Protein AF-A0A947C015-F1 (afdb_monomer)

pLDDT: mean 86.93, std 8.9, range [48.03, 94.0]

Solvent-accessible surface area (backbone atoms only — not comparable to full-atom values): 8526 Å² total; per-residue (Å²): 134,60,60,70,59,47,41,48,51,26,56,71,27,57,88,41,31,33,60,29,29,43,41,49,50,56,40,50,53,47,24,72,77,68,68,53,40,63,51,56,20,49,39,34,46,42,26,45,74,69,72,32,62,62,56,22,50,38,54,56,49,52,49,38,54,28,26,38,77,38,45,77,50,74,50,94,97,48,80,42,42,53,46,55,90,84,32,48,78,35,66,68,48,47,51,53,50,52,52,41,44,75,70,55,42,34,48,76,39,69,65,58,58,57,74,70,48,70,83,68,72,81,70,72,84,55,62,64,69,48,50,54,48,44,47,70,78,38,58,90,48,44,67,60,51,53,52,51,56,60,74,78,106

Sequence (153 aa):
MNINGSVNRFANNLGNGVIALEETVNAIDHVRTHRDTTIIARMIDRATARKDPQAARAVAFLARKVFEGAKVVSKKDKPTSVQIKDATVSNSAVEILHTLKDEGVSLRGPKVRSAFAVEKEDKAFDVKAWAERMKKSHADDLDAMIAALQAVR

Secondary structure (DSSP, 8-state):
--HHHHHHHHHHTTTSHHHHHHHHHHHHHHHHHH--THHHHHHHHHHHHTT-HHHHHHHHHHHHHHEET-EEEEETTEEEEEE-TTPEE-HHHHHHHHHHHHTT--TTSHHHHHHT----------HHHHHHHHHHHSSTTHHHHHHHHHHT-

Radius of gyration: 20.68 Å; Cα contacts (8 Å, |Δi|>4): 163; chains: 1; bounding box: 52×32×53 Å

Mean predicted aligned error: 10.39 Å

Foldseek 3Di:
DDLVVLLVQLLVCLVQLLSVLVSLLVLLVVCVVPVDCVSLLSNLVSCVVVVNNLSSVLSVVLNCLQFPPWDWDDDVPDGIDIDRPVTDGDVQSSVLSVVCSVVSHGSNDPSSVVSSDDPPPPPPPPPPVVLVVCCVVPVPCNVVVVVVVVVVD

Structure (mmCIF, N/CA/C/O backbone):
data_AF-A0A947C015-F1
#
_entry.id   AF-A0A947C015-F1
#
loop_
_atom_site.group_PDB
_atom_site.id
_atom_site.type_symbol
_atom_site.label_atom_id
_atom_site.label_alt_id
_atom_site.label_comp_id
_atom_site.label_asym_id
_atom_site.label_entity_id
_atom_site.label_seq_id
_atom_site.pdbx_PDB_ins_code
_atom_site.Cartn_x
_atom_site.Cartn_y
_atom_site.Cartn_z
_atom_site.occupancy
_atom_site.B_iso_or_equiv
_atom_site.auth_seq_id
_atom_site.auth_comp_id
_atom_site.auth_asym_id
_atom_site.auth_atom_id
_atom_site.pdbx_PDB_model_num
ATOM 1 N N . MET A 1 1 ? 12.842 0.976 -17.279 1.00 59.94 1 MET A N 1
ATOM 2 C CA . MET A 1 1 ? 13.017 1.276 -15.837 1.00 59.94 1 MET A CA 1
ATOM 3 C C . MET A 1 1 ? 13.954 0.243 -15.230 1.00 59.94 1 MET A C 1
ATOM 5 O O . MET A 1 1 ? 13.766 -0.936 -15.489 1.00 59.94 1 MET A O 1
ATOM 9 N N . ASN A 1 2 ? 14.970 0.651 -14.465 1.00 76.88 2 ASN A N 1
ATOM 10 C CA . ASN A 1 2 ? 15.827 -0.297 -13.746 1.00 76.88 2 ASN A CA 1
ATOM 11 C C . ASN A 1 2 ? 15.175 -0.649 -12.397 1.00 76.88 2 ASN A C 1
ATOM 13 O O . ASN A 1 2 ? 15.096 0.209 -11.515 1.00 76.88 2 ASN A O 1
ATOM 17 N N . ILE A 1 3 ? 14.728 -1.901 -12.245 1.00 75.50 3 ILE A N 1
ATOM 18 C CA . ILE A 1 3 ? 14.034 -2.406 -11.047 1.00 75.50 3 ILE A CA 1
ATOM 19 C C . ILE A 1 3 ? 14.869 -2.165 -9.780 1.00 75.50 3 ILE A C 1
ATOM 21 O O . ILE A 1 3 ? 14.357 -1.655 -8.788 1.00 75.50 3 ILE A O 1
ATOM 25 N N . ASN A 1 4 ? 16.173 -2.467 -9.815 1.00 80.81 4 ASN A N 1
ATOM 26 C CA . ASN A 1 4 ? 17.065 -2.265 -8.668 1.00 80.81 4 ASN A CA 1
ATOM 27 C C . ASN A 1 4 ? 17.185 -0.783 -8.294 1.00 80.81 4 ASN A C 1
ATOM 29 O O . ASN A 1 4 ? 17.181 -0.441 -7.113 1.00 80.81 4 ASN A O 1
ATOM 33 N N . GLY A 1 5 ? 17.277 0.090 -9.300 1.00 83.88 5 GLY A N 1
ATOM 34 C CA . GLY A 1 5 ? 17.380 1.535 -9.103 1.00 83.88 5 GLY A CA 1
ATOM 35 C C . GLY A 1 5 ? 16.146 2.116 -8.415 1.00 83.88 5 GLY A C 1
ATOM 36 O O . GLY A 1 5 ? 16.284 2.834 -7.429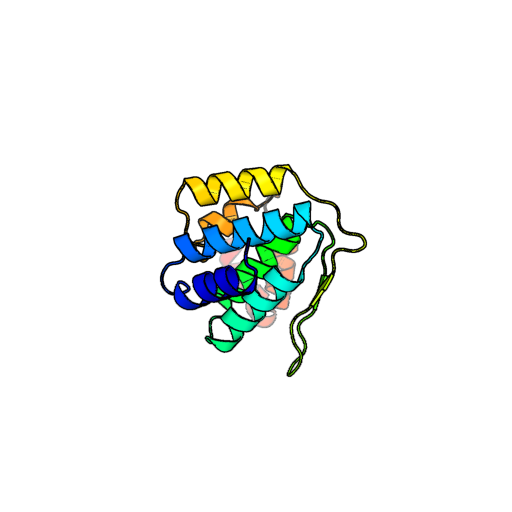 1.00 83.88 5 GLY A O 1
ATOM 37 N N . SER A 1 6 ? 14.949 1.752 -8.879 1.00 83.69 6 SER A N 1
ATOM 38 C CA . SER A 1 6 ? 13.687 2.219 -8.289 1.00 83.69 6 SER A CA 1
ATOM 39 C C . SER A 1 6 ? 13.451 1.668 -6.883 1.00 83.69 6 SER A C 1
ATOM 41 O O . SER A 1 6 ? 13.164 2.429 -5.965 1.00 83.69 6 SER A O 1
ATOM 43 N N . VAL A 1 7 ? 13.678 0.367 -6.663 1.00 88.06 7 VAL A N 1
ATOM 44 C CA . VAL A 1 7 ? 13.554 -0.244 -5.327 1.00 88.06 7 VAL A CA 1
ATOM 45 C C . VAL A 1 7 ? 14.508 0.418 -4.325 1.00 88.06 7 VAL A C 1
ATOM 47 O O . VAL A 1 7 ? 14.146 0.642 -3.169 1.00 88.06 7 VAL A O 1
ATOM 50 N N . ASN A 1 8 ? 15.728 0.758 -4.751 1.00 89.81 8 ASN A N 1
ATOM 51 C CA . ASN A 1 8 ? 16.684 1.464 -3.901 1.00 89.81 8 ASN A CA 1
ATOM 52 C C . ASN A 1 8 ? 16.287 2.921 -3.659 1.00 89.81 8 ASN A C 1
ATOM 54 O O . ASN A 1 8 ? 16.384 3.374 -2.520 1.00 89.81 8 ASN A O 1
ATOM 58 N N . ARG A 1 9 ? 15.802 3.640 -4.680 1.00 89.44 9 ARG A N 1
ATOM 59 C CA . ARG A 1 9 ? 15.273 5.000 -4.512 1.00 89.44 9 ARG A CA 1
ATOM 60 C C . ARG A 1 9 ? 14.092 5.026 -3.554 1.00 89.44 9 ARG A C 1
ATOM 62 O O . ARG A 1 9 ? 14.117 5.821 -2.622 1.00 89.44 9 ARG A O 1
ATOM 69 N N . PHE A 1 10 ? 13.144 4.109 -3.698 1.00 92.00 10 PHE A N 1
ATOM 70 C CA . PHE A 1 10 ? 12.051 3.922 -2.750 1.00 92.00 10 PHE A CA 1
ATOM 71 C C . PHE A 1 10 ? 12.570 3.700 -1.324 1.00 92.00 10 PHE A C 1
ATOM 73 O O . PHE A 1 10 ? 12.208 4.431 -0.407 1.00 92.00 10 PHE A O 1
ATOM 80 N N . ALA A 1 11 ? 13.478 2.735 -1.133 1.00 89.31 11 ALA A N 1
ATOM 81 C CA . ALA A 1 11 ? 13.991 2.382 0.191 1.00 89.31 11 ALA A CA 1
ATOM 82 C C . ALA A 1 11 ? 14.796 3.512 0.859 1.00 89.31 11 ALA A C 1
ATOM 84 O O . ALA A 1 11 ? 14.774 3.637 2.083 1.00 89.31 11 ALA A O 1
ATOM 85 N N . ASN A 1 12 ? 15.519 4.313 0.073 1.00 91.56 12 ASN A N 1
ATOM 86 C CA . ASN A 1 12 ? 16.295 5.451 0.569 1.00 91.56 12 ASN A CA 1
ATOM 87 C C . ASN A 1 12 ? 15.411 6.667 0.864 1.00 91.56 12 ASN A C 1
ATOM 89 O O . ASN A 1 12 ? 15.737 7.456 1.743 1.00 91.56 12 ASN A O 1
ATOM 93 N N . ASN A 1 13 ? 14.272 6.780 0.181 1.00 90.50 13 ASN A N 1
ATOM 94 C CA . ASN A 1 13 ? 13.321 7.870 0.352 1.00 90.50 13 ASN A CA 1
ATOM 95 C C . ASN A 1 13 ? 12.113 7.482 1.205 1.00 90.50 13 ASN A C 1
ATOM 97 O O . ASN A 1 13 ? 11.117 8.190 1.192 1.00 90.50 13 ASN A O 1
ATOM 101 N N . LEU A 1 14 ? 12.181 6.420 2.015 1.00 87.75 14 LEU A N 1
ATOM 102 C CA . LEU A 1 14 ? 11.104 6.135 2.967 1.00 87.75 14 LEU A CA 1
ATOM 103 C C . LEU A 1 14 ? 10.861 7.335 3.903 1.00 87.75 14 LEU A C 1
ATOM 105 O O . LEU A 1 14 ? 9.713 7.619 4.222 1.00 87.75 14 LEU A O 1
ATOM 109 N N . GLY A 1 15 ? 11.883 8.110 4.275 1.00 85.81 15 GLY A N 1
ATOM 110 C CA . GLY A 1 15 ? 11.685 9.359 5.028 1.00 85.81 15 GLY A CA 1
ATOM 111 C C . GLY A 1 15 ? 10.821 10.401 4.296 1.00 85.81 15 GLY A C 1
ATOM 112 O O . GLY A 1 15 ? 10.099 11.155 4.940 1.00 85.81 15 GLY A O 1
ATOM 113 N N . ASN A 1 16 ? 10.820 10.389 2.960 1.00 90.94 16 ASN A N 1
ATOM 114 C CA . ASN A 1 16 ? 10.005 11.252 2.113 1.00 90.94 16 ASN A CA 1
ATOM 115 C C . ASN A 1 16 ? 8.846 10.456 1.490 1.00 90.94 16 ASN A C 1
ATOM 117 O O . ASN A 1 16 ? 8.963 9.845 0.426 1.00 90.94 16 ASN A O 1
ATOM 121 N N . GLY 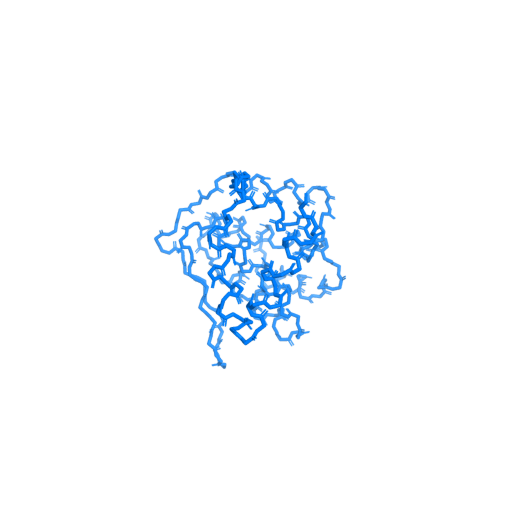A 1 17 ? 7.691 10.484 2.157 1.00 87.62 17 GLY A N 1
ATOM 122 C CA . GLY A 1 17 ? 6.519 9.720 1.731 1.00 87.62 17 GLY A CA 1
ATOM 123 C C . GLY A 1 17 ? 6.001 10.057 0.328 1.00 87.62 17 GLY A C 1
ATOM 124 O O . GLY A 1 17 ? 5.324 9.216 -0.255 1.00 87.62 17 GLY A O 1
ATOM 125 N N . VAL A 1 18 ? 6.320 11.234 -0.219 1.00 92.75 18 VAL A N 1
ATOM 126 C CA . VAL A 1 18 ? 5.910 11.648 -1.572 1.00 92.75 18 VAL A CA 1
ATOM 127 C C . VAL A 1 18 ? 6.706 10.889 -2.629 1.00 92.75 18 VAL A C 1
ATOM 129 O O . VAL A 1 18 ? 6.128 10.201 -3.464 1.00 92.75 18 VAL A O 1
ATOM 132 N N . ILE A 1 19 ? 8.038 10.901 -2.517 1.00 92.81 19 ILE A N 1
ATOM 133 C CA . ILE A 1 19 ? 8.922 10.140 -3.417 1.00 92.81 19 ILE A CA 1
ATOM 134 C C . ILE A 1 19 ? 8.653 8.634 -3.283 1.00 92.81 19 ILE A C 1
ATOM 136 O O . ILE A 1 19 ? 8.681 7.890 -4.262 1.00 92.81 19 ILE A O 1
ATOM 140 N N . ALA A 1 20 ? 8.350 8.162 -2.068 1.00 92.50 20 ALA A N 1
ATOM 141 C CA . ALA A 1 20 ? 7.964 6.771 -1.858 1.00 92.50 20 ALA A CA 1
ATOM 142 C C . ALA A 1 20 ? 6.662 6.402 -2.597 1.00 92.50 20 ALA A C 1
ATOM 144 O O . ALA A 1 20 ? 6.567 5.293 -3.130 1.00 92.50 20 ALA A O 1
ATOM 145 N N . LEU A 1 21 ? 5.670 7.303 -2.651 1.00 93.12 21 LEU A N 1
ATOM 146 C CA . LEU A 1 21 ? 4.449 7.090 -3.434 1.00 93.12 21 LEU A CA 1
ATOM 147 C C . LEU A 1 21 ? 4.758 7.085 -4.931 1.00 93.12 21 LEU A C 1
ATOM 149 O O . LEU A 1 21 ? 4.339 6.161 -5.619 1.00 93.12 21 LEU A O 1
ATOM 153 N N . GLU A 1 22 ? 5.534 8.053 -5.413 1.00 93.62 22 GLU A N 1
ATOM 154 C CA . GLU A 1 22 ? 5.930 8.148 -6.819 1.00 93.62 22 GLU A CA 1
ATOM 155 C C . GLU A 1 22 ? 6.598 6.859 -7.315 1.00 93.62 22 GLU A C 1
ATOM 157 O O . GLU A 1 22 ? 6.178 6.277 -8.316 1.00 93.62 22 GLU A O 1
ATOM 162 N N . GLU A 1 23 ? 7.597 6.357 -6.585 1.00 93.56 23 GLU A N 1
ATOM 163 C CA . GLU A 1 23 ? 8.270 5.107 -6.944 1.00 93.56 23 GLU A CA 1
ATOM 164 C C . GLU A 1 23 ? 7.311 3.904 -6.863 1.00 93.56 23 GLU A C 1
ATOM 166 O O . GLU A 1 23 ? 7.420 2.978 -7.666 1.00 93.56 23 GLU A O 1
ATOM 171 N N . THR A 1 24 ? 6.325 3.929 -5.957 1.00 93.56 24 THR A N 1
ATOM 172 C CA . THR A 1 24 ? 5.280 2.892 -5.883 1.00 93.56 24 THR A CA 1
ATOM 173 C C . THR A 1 24 ? 4.363 2.919 -7.110 1.00 93.56 24 THR A C 1
ATOM 175 O O . THR A 1 24 ? 4.056 1.860 -7.657 1.00 93.56 24 THR A O 1
ATOM 178 N N . VAL A 1 25 ? 3.951 4.102 -7.576 1.00 94.00 25 VAL A N 1
ATOM 179 C CA . VAL A 1 25 ? 3.148 4.259 -8.802 1.00 94.00 25 VAL A CA 1
ATOM 180 C C . VAL A 1 25 ? 3.938 3.778 -10.017 1.00 94.00 25 VAL A C 1
ATOM 182 O O . VAL A 1 25 ? 3.445 2.949 -10.778 1.00 94.00 25 VAL A O 1
ATOM 185 N N . ASN A 1 26 ? 5.207 4.179 -10.132 1.00 92.88 26 ASN A N 1
ATOM 186 C CA . ASN A 1 26 ? 6.088 3.723 -11.209 1.00 92.88 26 ASN A CA 1
ATOM 187 C C . ASN A 1 26 ? 6.255 2.190 -11.204 1.00 92.88 26 ASN A C 1
ATOM 189 O O . ASN A 1 26 ? 6.282 1.556 -12.260 1.00 92.88 26 ASN A O 1
ATOM 193 N N . ALA A 1 27 ? 6.345 1.574 -10.020 1.00 93.38 27 ALA A N 1
ATOM 194 C CA . ALA A 1 27 ? 6.391 0.122 -9.888 1.00 93.38 27 ALA A CA 1
ATOM 195 C C . ALA A 1 27 ? 5.088 -0.542 -10.347 1.00 93.38 27 ALA A C 1
ATOM 197 O O . ALA A 1 27 ? 5.137 -1.550 -11.049 1.00 93.38 27 ALA A O 1
ATOM 198 N N . ILE A 1 28 ? 3.933 0.025 -9.996 1.00 92.81 28 ILE A N 1
ATOM 199 C CA . ILE A 1 28 ? 2.624 -0.467 -10.438 1.00 92.81 28 ILE A CA 1
ATOM 200 C C . ILE A 1 28 ? 2.494 -0.391 -11.962 1.00 92.81 28 ILE A C 1
ATOM 202 O O . ILE A 1 28 ? 2.102 -1.382 -12.579 1.00 92.81 28 ILE A O 1
ATOM 206 N N . ASP A 1 29 ? 2.884 0.720 -12.586 1.00 92.75 29 ASP A N 1
ATOM 207 C CA . ASP A 1 29 ? 2.873 0.847 -14.047 1.00 92.75 29 ASP A CA 1
ATOM 208 C C . ASP A 1 29 ? 3.834 -0.138 -14.717 1.00 92.75 29 ASP A C 1
ATOM 210 O O . ASP A 1 29 ? 3.497 -0.750 -15.732 1.00 92.75 29 ASP A O 1
ATOM 214 N N . HIS A 1 30 ? 5.001 -0.383 -14.114 1.00 91.31 30 HIS A N 1
ATOM 215 C CA . HIS A 1 30 ? 5.910 -1.417 -14.596 1.00 91.31 30 HIS A CA 1
ATOM 216 C C . HIS A 1 30 ? 5.245 -2.802 -14.609 1.00 91.31 30 HIS A C 1
ATOM 218 O O . HIS A 1 30 ? 5.338 -3.506 -15.619 1.00 91.31 30 HIS A O 1
ATOM 224 N N . VAL A 1 31 ? 4.536 -3.167 -13.533 1.00 92.06 31 VAL A N 1
ATOM 225 C CA . VAL A 1 31 ? 3.786 -4.432 -13.445 1.00 92.06 31 VAL A CA 1
ATOM 226 C C . VAL A 1 31 ? 2.644 -4.476 -14.462 1.00 92.06 31 VAL A C 1
ATOM 228 O O . VAL A 1 31 ? 2.390 -5.532 -15.034 1.00 92.06 31 VAL A O 1
ATOM 231 N N . ARG A 1 32 ? 1.962 -3.359 -14.736 1.00 90.44 32 ARG A N 1
ATOM 232 C CA . ARG A 1 32 ? 0.897 -3.313 -15.753 1.00 90.44 32 ARG A CA 1
ATOM 233 C C . ARG A 1 32 ? 1.428 -3.643 -17.146 1.00 90.44 32 ARG A C 1
ATOM 235 O O . ARG A 1 32 ? 0.803 -4.429 -17.851 1.00 90.44 32 ARG A O 1
ATOM 242 N N . THR A 1 33 ? 2.590 -3.104 -17.508 1.00 88.81 33 THR A N 1
ATOM 243 C CA . THR A 1 33 ? 3.182 -3.307 -18.838 1.00 88.81 33 THR A CA 1
ATOM 244 C C . THR A 1 33 ? 3.895 -4.653 -18.977 1.00 88.81 33 THR A C 1
ATOM 246 O O . THR A 1 33 ? 3.773 -5.306 -20.007 1.00 88.81 33 THR A O 1
ATOM 249 N N . HIS A 1 34 ? 4.636 -5.088 -17.953 1.00 88.81 34 HIS A N 1
ATOM 250 C CA . HIS A 1 34 ? 5.540 -6.246 -18.054 1.00 88.81 34 HIS A CA 1
ATOM 251 C C . HIS A 1 34 ? 5.049 -7.476 -17.286 1.00 88.81 34 HIS A C 1
ATOM 253 O O . HIS A 1 34 ? 5.660 -8.536 -17.380 1.00 88.81 34 HIS A O 1
ATOM 259 N N . ARG A 1 35 ? 3.980 -7.343 -16.488 1.00 86.44 35 ARG A N 1
ATOM 260 C CA . ARG A 1 35 ? 3.443 -8.382 -15.586 1.00 86.44 35 ARG A CA 1
ATOM 261 C C . ARG A 1 35 ? 4.468 -8.914 -14.567 1.00 86.44 35 ARG A C 1
ATOM 263 O O . ARG A 1 35 ? 4.192 -9.901 -13.889 1.00 86.44 35 ARG A O 1
ATOM 270 N N . ASP A 1 36 ? 5.605 -8.234 -14.400 1.00 88.56 36 ASP A N 1
ATOM 271 C CA . ASP A 1 36 ? 6.636 -8.570 -13.418 1.00 88.56 36 ASP A CA 1
ATOM 272 C C . ASP A 1 36 ? 6.327 -7.930 -12.059 1.00 88.56 36 ASP A C 1
ATOM 274 O O . ASP A 1 36 ? 6.554 -6.743 -11.827 1.00 88.56 36 ASP A O 1
ATOM 278 N N . THR A 1 37 ? 5.820 -8.735 -11.127 1.00 91.12 37 THR A N 1
ATOM 279 C CA . THR A 1 37 ? 5.460 -8.292 -9.774 1.00 91.12 37 THR A CA 1
ATOM 280 C C . THR A 1 37 ? 6.637 -8.231 -8.801 1.00 91.12 37 THR A C 1
ATOM 282 O O . THR A 1 37 ? 6.476 -7.774 -7.661 1.00 91.12 37 THR A O 1
ATOM 285 N N . THR A 1 38 ? 7.830 -8.645 -9.236 1.00 91.25 38 THR A N 1
ATOM 286 C CA . THR A 1 38 ? 9.039 -8.712 -8.406 1.00 91.25 38 THR A CA 1
ATOM 287 C C . THR A 1 38 ? 9.403 -7.343 -7.839 1.00 91.25 38 THR A C 1
ATOM 289 O O . THR A 1 38 ? 9.864 -7.242 -6.702 1.00 91.25 38 THR A O 1
ATOM 292 N N . ILE A 1 39 ? 9.154 -6.267 -8.589 1.00 92.81 39 ILE A N 1
ATOM 293 C CA . ILE A 1 39 ? 9.427 -4.901 -8.134 1.00 92.81 39 ILE A CA 1
ATOM 294 C C . ILE A 1 39 ? 8.609 -4.524 -6.886 1.00 92.81 39 ILE A C 1
ATOM 296 O O . ILE A 1 39 ? 9.177 -4.029 -5.912 1.00 92.81 39 ILE A O 1
ATOM 300 N N . ILE A 1 40 ? 7.309 -4.845 -6.863 1.00 93.19 40 ILE A N 1
ATOM 301 C CA . ILE A 1 40 ? 6.413 -4.573 -5.727 1.00 93.19 40 ILE A CA 1
ATOM 302 C C . ILE A 1 40 ? 6.812 -5.435 -4.527 1.00 93.19 40 ILE A C 1
ATOM 304 O O . ILE A 1 40 ? 6.933 -4.931 -3.410 1.00 93.19 40 ILE A O 1
ATOM 308 N N . ALA A 1 41 ? 7.061 -6.728 -4.754 1.00 92.75 41 ALA A N 1
ATOM 309 C CA . ALA A 1 41 ? 7.520 -7.647 -3.714 1.00 92.75 41 ALA A CA 1
ATOM 310 C C . ALA A 1 41 ? 8.792 -7.132 -3.020 1.00 92.75 41 ALA A C 1
ATOM 312 O O . ALA A 1 41 ? 8.855 -7.042 -1.794 1.00 92.75 41 ALA A O 1
ATOM 313 N N . ARG A 1 42 ? 9.778 -6.694 -3.809 1.00 92.50 42 ARG A N 1
ATOM 314 C CA . ARG A 1 42 ? 11.039 -6.164 -3.285 1.00 92.50 42 ARG A CA 1
ATOM 315 C C . ARG A 1 42 ? 10.868 -4.832 -2.562 1.00 92.50 42 ARG A C 1
ATOM 317 O O . ARG A 1 42 ? 11.562 -4.605 -1.576 1.00 92.50 42 ARG A O 1
ATOM 324 N N . MET A 1 43 ? 9.953 -3.964 -2.995 1.00 93.75 43 MET A N 1
ATOM 325 C CA . MET A 1 43 ? 9.614 -2.744 -2.248 1.00 93.75 43 MET A CA 1
ATOM 326 C C . MET A 1 43 ? 9.050 -3.070 -0.859 1.00 93.75 43 MET A C 1
ATOM 328 O O . MET A 1 43 ? 9.488 -2.478 0.130 1.00 93.75 43 MET A O 1
ATOM 332 N N . ILE A 1 44 ? 8.145 -4.050 -0.763 1.00 92.19 44 ILE A N 1
ATOM 333 C CA . ILE A 1 44 ? 7.571 -4.511 0.513 1.00 92.19 44 ILE A CA 1
ATOM 334 C C . ILE A 1 44 ? 8.661 -5.082 1.430 1.00 92.19 44 ILE A C 1
ATOM 336 O O . ILE A 1 44 ? 8.733 -4.716 2.608 1.00 92.19 44 ILE A O 1
ATOM 340 N N . ASP A 1 45 ? 9.540 -5.931 0.894 1.00 91.31 45 ASP A N 1
ATOM 341 C CA . ASP A 1 45 ? 10.641 -6.527 1.657 1.00 91.31 45 ASP A CA 1
ATOM 342 C C . ASP A 1 45 ? 11.623 -5.460 2.157 1.00 91.31 45 ASP A C 1
ATOM 344 O O . ASP A 1 45 ? 12.053 -5.496 3.309 1.00 91.31 45 ASP A O 1
ATOM 348 N N . ARG A 1 46 ? 11.944 -4.456 1.330 1.00 91.44 46 ARG A N 1
ATOM 349 C CA . ARG A 1 46 ? 12.849 -3.360 1.714 1.00 91.44 46 ARG A CA 1
ATOM 350 C C . ARG A 1 46 ? 12.242 -2.443 2.768 1.00 91.44 46 ARG A C 1
ATOM 352 O O . ARG A 1 46 ? 12.954 -2.071 3.699 1.00 91.44 46 ARG A O 1
ATOM 359 N N . ALA A 1 47 ? 10.955 -2.111 2.665 1.00 91.31 47 ALA A N 1
ATOM 360 C CA . ALA A 1 47 ? 10.253 -1.357 3.704 1.00 91.31 47 ALA A CA 1
ATOM 361 C C . ALA A 1 47 ? 10.243 -2.124 5.037 1.00 91.31 47 ALA A C 1
ATOM 363 O O . ALA A 1 47 ? 10.536 -1.558 6.090 1.00 91.31 47 ALA A O 1
ATOM 364 N N . THR A 1 48 ? 10.014 -3.436 4.979 1.00 89.38 48 THR A N 1
ATOM 365 C CA . THR A 1 48 ? 10.033 -4.310 6.158 1.00 89.38 48 THR A CA 1
ATOM 366 C C . THR A 1 48 ? 11.433 -4.404 6.775 1.00 89.38 48 THR A C 1
ATOM 368 O O . THR A 1 48 ? 11.583 -4.231 7.983 1.00 89.38 48 THR A O 1
ATOM 371 N N . ALA A 1 49 ? 12.478 -4.583 5.960 1.00 89.50 49 ALA A N 1
ATOM 372 C CA . ALA A 1 49 ? 13.874 -4.595 6.406 1.00 89.50 49 ALA A CA 1
ATOM 373 C C . ALA A 1 49 ? 14.308 -3.263 7.046 1.00 89.50 49 ALA A C 1
ATOM 375 O O . ALA A 1 49 ? 15.123 -3.243 7.965 1.00 89.50 49 ALA A O 1
ATOM 376 N N . ARG A 1 50 ? 13.727 -2.143 6.600 1.00 88.69 50 ARG A N 1
ATOM 377 C CA . ARG A 1 50 ? 13.911 -0.804 7.186 1.00 88.69 50 ARG A CA 1
ATOM 378 C C . ARG A 1 50 ? 13.062 -0.559 8.441 1.00 88.69 50 ARG A C 1
ATOM 380 O O . ARG A 1 50 ? 13.075 0.554 8.954 1.00 88.69 50 ARG A O 1
ATOM 387 N N . LYS A 1 51 ? 12.365 -1.581 8.951 1.00 89.06 51 LYS A N 1
ATOM 388 C CA . LYS A 1 51 ? 11.460 -1.511 10.111 1.00 89.06 51 LYS A CA 1
ATOM 389 C C . LYS A 1 51 ? 10.296 -0.529 9.917 1.00 89.06 51 LYS A C 1
ATOM 391 O O . LYS A 1 51 ? 9.796 0.030 10.886 1.00 89.06 51 LYS A O 1
ATOM 396 N N . ASP A 1 52 ? 9.833 -0.365 8.676 1.00 87.81 52 ASP A N 1
ATOM 397 C CA . ASP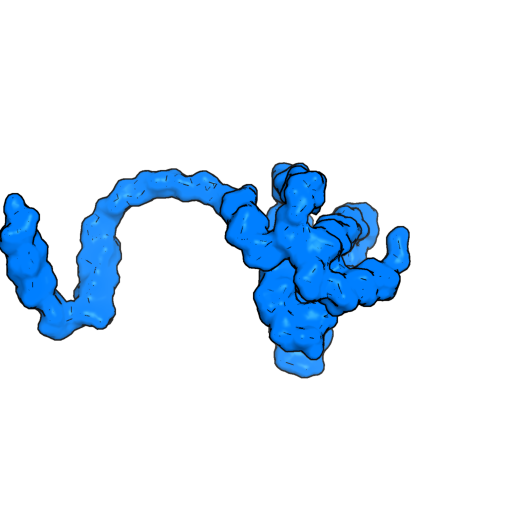 A 1 52 ? 8.671 0.458 8.338 1.00 87.81 52 ASP A CA 1
ATOM 398 C C . ASP A 1 52 ? 7.491 -0.405 7.848 1.00 87.81 52 ASP A C 1
ATOM 400 O O . ASP A 1 52 ? 7.256 -0.564 6.641 1.00 87.81 52 ASP A O 1
ATOM 404 N N . PRO A 1 53 ? 6.708 -0.979 8.779 1.00 88.44 53 PRO A N 1
ATOM 405 C CA . PRO A 1 53 ? 5.554 -1.791 8.423 1.00 88.44 53 PRO A CA 1
ATOM 406 C C . PRO A 1 53 ? 4.421 -0.964 7.802 1.00 88.44 53 PRO A C 1
ATOM 408 O O . PRO A 1 53 ? 3.567 -1.530 7.117 1.00 88.44 53 PRO A O 1
ATOM 411 N N . GLN A 1 54 ? 4.370 0.353 8.027 1.00 89.19 54 GLN A N 1
ATOM 412 C CA . GLN A 1 54 ? 3.313 1.204 7.481 1.00 89.19 54 GLN A CA 1
ATOM 413 C C . GLN A 1 54 ? 3.502 1.401 5.978 1.00 89.19 54 GLN A C 1
ATOM 415 O O . GLN A 1 54 ? 2.542 1.224 5.228 1.00 89.19 54 GLN A O 1
ATOM 420 N N . ALA A 1 55 ? 4.729 1.687 5.535 1.00 89.81 55 ALA A N 1
ATOM 421 C CA . ALA A 1 55 ? 5.060 1.776 4.117 1.00 89.81 55 ALA A CA 1
ATOM 422 C C . ALA A 1 55 ? 4.854 0.430 3.408 1.00 89.81 55 ALA A C 1
ATOM 424 O O . ALA A 1 55 ? 4.195 0.382 2.372 1.00 89.81 55 ALA A O 1
ATOM 425 N N . ALA A 1 56 ? 5.314 -0.678 4.004 1.00 91.19 56 ALA A N 1
ATOM 426 C CA . ALA A 1 56 ? 5.101 -2.021 3.456 1.00 91.19 56 ALA A CA 1
ATOM 427 C C . ALA A 1 56 ? 3.605 -2.332 3.252 1.00 91.19 56 ALA A C 1
ATOM 429 O O . ALA A 1 56 ? 3.186 -2.800 2.190 1.00 91.19 56 ALA A O 1
ATOM 430 N N . ARG A 1 57 ? 2.771 -2.013 4.253 1.00 91.38 57 ARG A N 1
ATOM 431 C CA . ARG A 1 57 ? 1.311 -2.173 4.173 1.00 91.38 57 ARG A CA 1
ATOM 432 C C . ARG A 1 57 ? 0.676 -1.250 3.136 1.00 91.38 57 ARG A C 1
ATOM 434 O O . ARG A 1 57 ? -0.286 -1.668 2.502 1.00 91.38 57 ARG A O 1
ATOM 441 N N . ALA A 1 58 ? 1.173 -0.024 2.976 1.00 92.25 58 ALA A N 1
ATOM 442 C CA . ALA A 1 58 ? 0.666 0.923 1.987 1.00 92.25 58 ALA A CA 1
ATOM 443 C C . ALA A 1 58 ? 0.944 0.440 0.556 1.00 92.25 58 ALA A C 1
ATOM 445 O O . ALA A 1 58 ? 0.014 0.363 -0.241 1.00 92.25 58 ALA A O 1
ATOM 446 N N . VAL A 1 59 ? 2.173 0.001 0.262 1.00 93.38 59 VAL A N 1
ATOM 447 C CA . VAL A 1 59 ? 2.531 -0.583 -1.044 1.00 93.38 59 VAL A CA 1
ATOM 448 C C . VAL A 1 59 ? 1.661 -1.803 -1.355 1.00 93.38 59 VAL A C 1
ATOM 450 O O . VAL A 1 59 ? 1.061 -1.889 -2.425 1.00 93.38 59 VAL A O 1
ATOM 453 N N . ALA A 1 60 ? 1.522 -2.727 -0.398 1.00 92.12 60 ALA A N 1
ATOM 454 C CA . ALA A 1 60 ? 0.677 -3.908 -0.570 1.00 92.12 60 ALA A CA 1
ATOM 455 C C . ALA A 1 60 ? -0.810 -3.555 -0.761 1.00 92.12 60 ALA A C 1
ATOM 457 O O . ALA A 1 60 ? -1.510 -4.220 -1.522 1.00 92.12 60 ALA A O 1
ATOM 458 N N . PHE A 1 61 ? -1.303 -2.523 -0.069 1.00 92.25 61 PHE A N 1
ATOM 459 C CA . PHE A 1 61 ? -2.671 -2.029 -0.216 1.00 92.25 61 PHE A CA 1
ATOM 460 C C . PHE A 1 61 ? -2.920 -1.477 -1.621 1.00 92.25 61 PHE A C 1
ATOM 462 O O . PHE A 1 61 ? -3.878 -1.901 -2.264 1.00 92.25 61 PHE A O 1
ATOM 469 N N . LEU A 1 62 ? -2.040 -0.603 -2.115 1.00 93.12 62 LEU A N 1
ATOM 470 C CA . LEU A 1 62 ? -2.156 -0.015 -3.450 1.00 93.12 62 LEU A CA 1
ATOM 471 C C . LEU A 1 62 ? -2.094 -1.084 -4.544 1.00 93.12 62 LEU A C 1
ATOM 473 O O . LEU A 1 62 ? -2.936 -1.100 -5.438 1.00 93.12 62 LEU A O 1
ATOM 477 N N . ALA A 1 63 ? -1.175 -2.046 -4.417 1.00 92.06 63 ALA A N 1
ATOM 478 C CA . ALA A 1 63 ? -1.089 -3.171 -5.343 1.00 92.06 63 ALA A CA 1
ATOM 479 C C . ALA A 1 63 ? -2.402 -3.972 -5.409 1.00 92.06 63 ALA A C 1
ATOM 481 O O . ALA A 1 63 ? -2.851 -4.313 -6.49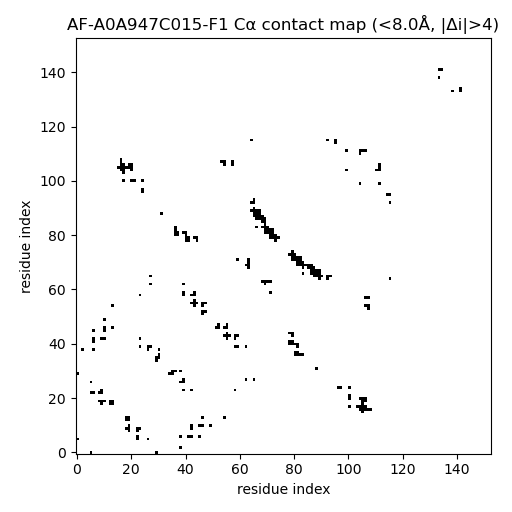5 1.00 92.06 63 ALA A O 1
ATOM 482 N N . ARG A 1 64 ? -3.058 -4.237 -4.271 1.00 91.25 64 ARG A N 1
ATOM 483 C CA . ARG A 1 64 ? -4.351 -4.952 -4.237 1.00 91.25 64 ARG A CA 1
ATOM 484 C C . ARG A 1 64 ? -5.524 -4.137 -4.777 1.00 91.25 64 ARG A C 1
ATOM 486 O O . ARG A 1 64 ? -6.521 -4.726 -5.174 1.00 91.25 64 ARG A O 1
ATOM 493 N N . LYS A 1 65 ? -5.439 -2.806 -4.727 1.00 91.44 65 LYS 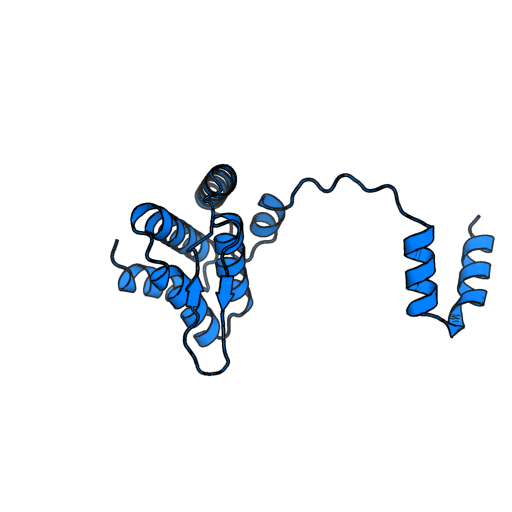A N 1
ATOM 494 C CA . LYS A 1 65 ? -6.468 -1.916 -5.279 1.00 91.44 65 LYS A CA 1
ATOM 495 C C . LYS A 1 65 ? -6.380 -1.824 -6.794 1.00 91.44 65 LYS A C 1
ATOM 497 O O . LYS A 1 65 ? -7.410 -1.821 -7.449 1.00 91.44 65 LYS A O 1
ATOM 502 N N . VAL A 1 66 ? -5.166 -1.798 -7.337 1.00 91.50 66 VAL A N 1
ATOM 503 C CA . VAL A 1 66 ? -4.958 -1.779 -8.790 1.00 91.50 66 VAL A CA 1
ATOM 504 C C . VAL A 1 66 ? -5.139 -3.157 -9.407 1.00 91.50 66 VAL A C 1
ATOM 506 O O . VAL A 1 66 ? -5.757 -3.274 -10.457 1.00 91.50 66 VAL A O 1
ATOM 509 N N . PHE A 1 67 ? -4.600 -4.195 -8.774 1.00 90.81 67 PHE A N 1
ATOM 510 C CA . PHE A 1 67 ? -4.729 -5.575 -9.224 1.00 90.81 67 PHE A CA 1
ATOM 511 C C . PHE A 1 67 ? -5.795 -6.270 -8.374 1.00 90.81 67 PHE A C 1
ATOM 513 O O . PHE A 1 67 ? -5.496 -6.893 -7.351 1.00 90.81 67 PHE A O 1
ATOM 520 N N . GLU A 1 68 ? -7.052 -6.133 -8.781 1.00 87.06 68 GLU A N 1
ATOM 521 C CA . GLU A 1 68 ? -8.203 -6.717 -8.098 1.00 87.06 68 GLU A CA 1
ATOM 522 C C . GLU A 1 68 ? -8.072 -8.243 -8.071 1.00 87.06 68 GLU A C 1
ATOM 524 O O . GLU A 1 68 ? -7.927 -8.882 -9.108 1.00 87.06 68 GLU A O 1
ATOM 529 N N . GLY A 1 69 ? -8.069 -8.834 -6.874 1.00 83.19 69 GLY A N 1
ATOM 530 C CA . GLY A 1 69 ? -7.817 -10.269 -6.684 1.00 83.19 69 GLY A CA 1
ATOM 531 C C . GLY A 1 69 ? -6.344 -10.644 -6.474 1.00 83.19 69 GLY A C 1
ATOM 532 O O . GLY A 1 69 ? -6.040 -11.818 -6.247 1.00 83.19 69 GLY A O 1
ATOM 533 N N . ALA A 1 70 ? -5.417 -9.678 -6.476 1.00 89.00 70 ALA A N 1
ATOM 534 C CA . ALA A 1 70 ? -4.011 -9.954 -6.203 1.00 89.00 70 ALA A CA 1
ATOM 535 C C . ALA A 1 70 ? -3.779 -10.491 -4.785 1.00 89.00 70 ALA A C 1
ATOM 537 O O . ALA A 1 70 ? -4.276 -9.961 -3.784 1.00 89.00 70 ALA A O 1
ATOM 538 N N . LYS A 1 71 ? -2.933 -11.518 -4.687 1.00 87.75 71 LYS A N 1
ATOM 539 C CA . LYS A 1 71 ? -2.529 -12.117 -3.411 1.00 87.75 71 LYS A CA 1
ATOM 540 C C . LYS A 1 71 ? -1.112 -11.684 -3.079 1.00 87.75 71 LYS A C 1
ATOM 542 O O . LYS A 1 71 ? -0.171 -11.982 -3.806 1.00 87.75 71 LYS A O 1
ATOM 547 N N . VAL A 1 72 ? -0.962 -10.990 -1.955 1.00 86.75 72 VAL A N 1
ATOM 548 C CA . VAL A 1 72 ? 0.352 -10.661 -1.387 1.00 86.75 72 VAL A CA 1
ATOM 549 C C . VAL A 1 72 ? 0.624 -11.666 -0.280 1.00 86.75 72 VAL A C 1
ATOM 551 O O . VAL A 1 72 ? -0.045 -11.630 0.754 1.00 86.75 72 VAL A O 1
ATOM 554 N N . VAL A 1 73 ? 1.569 -12.569 -0.519 1.00 85.56 73 VAL A N 1
ATOM 555 C CA . VAL A 1 73 ? 1.963 -13.624 0.414 1.00 85.56 73 VAL A CA 1
ATOM 556 C C . VAL A 1 73 ? 3.309 -13.252 1.015 1.00 85.56 73 VAL A C 1
ATOM 558 O O . VAL A 1 73 ? 4.332 -13.269 0.333 1.00 85.56 73 VAL A O 1
ATOM 561 N N . SER A 1 74 ? 3.300 -12.948 2.307 1.00 77.69 74 SER A N 1
ATOM 562 C CA . SER A 1 74 ? 4.494 -12.741 3.126 1.00 77.69 74 SER A CA 1
ATOM 563 C C . SER A 1 74 ? 4.602 -13.886 4.132 1.00 77.69 74 SER A C 1
ATOM 565 O O . SER A 1 74 ? 3.649 -14.132 4.876 1.00 77.69 74 SER A O 1
ATOM 567 N N . LYS A 1 75 ? 5.736 -14.591 4.174 1.00 74.31 75 LYS A N 1
ATOM 568 C CA . LYS A 1 75 ? 6.025 -15.603 5.205 1.00 74.31 75 LYS A CA 1
ATOM 569 C C . LYS A 1 75 ? 7.197 -15.127 6.053 1.00 74.31 75 LYS A C 1
ATOM 571 O O . LYS A 1 75 ? 8.090 -14.458 5.542 1.00 74.31 75 LYS A O 1
ATOM 576 N N . LYS A 1 76 ? 7.200 -15.500 7.335 1.00 63.81 76 LYS A N 1
ATOM 577 C CA . LYS A 1 76 ? 8.371 -15.313 8.196 1.00 63.81 76 LYS A CA 1
ATOM 578 C C . LYS A 1 76 ? 9.567 -15.996 7.512 1.00 63.81 76 LYS A C 1
ATOM 580 O O . LYS A 1 76 ? 9.434 -17.130 7.055 1.00 63.81 76 LYS A O 1
ATOM 585 N N . ASP A 1 77 ? 10.660 -15.256 7.351 1.00 70.00 77 ASP A N 1
ATOM 586 C CA . ASP A 1 77 ? 11.929 -15.712 6.765 1.00 70.00 77 ASP A CA 1
ATOM 587 C C . ASP A 1 77 ? 11.916 -16.066 5.263 1.00 70.00 77 ASP A C 1
ATOM 589 O O . ASP A 1 77 ? 12.854 -16.692 4.768 1.00 70.00 77 ASP A O 1
ATOM 593 N N . LYS A 1 78 ? 10.894 -15.651 4.497 1.00 77.31 78 LYS A N 1
ATOM 594 C CA . LYS A 1 78 ?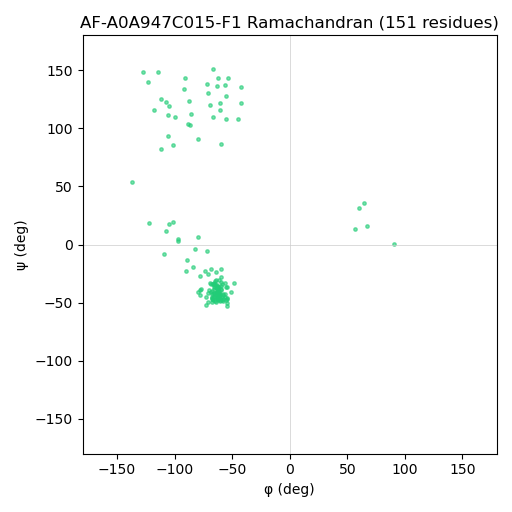 10.900 -15.772 3.025 1.00 77.31 78 LYS A CA 1
ATOM 595 C C . LYS A 1 78 ? 10.588 -14.437 2.347 1.00 77.31 78 LYS A C 1
ATOM 597 O O . LYS A 1 78 ? 9.791 -13.674 2.895 1.00 77.31 78 LYS A O 1
ATOM 602 N N . PRO A 1 79 ? 11.152 -14.181 1.149 1.00 80.06 79 PRO A N 1
ATOM 603 C CA . PRO A 1 79 ? 10.797 -13.014 0.352 1.00 80.06 79 PRO A CA 1
ATOM 604 C C . PRO A 1 79 ? 9.290 -12.935 0.123 1.00 80.06 79 PRO A C 1
ATOM 606 O O . PRO A 1 79 ? 8.620 -13.959 -0.066 1.00 80.06 79 PRO A O 1
ATOM 609 N N . THR A 1 80 ? 8.761 -11.717 0.131 1.00 88.25 80 THR A N 1
ATOM 610 C CA . THR A 1 80 ? 7.362 -11.483 -0.217 1.00 88.25 80 THR A CA 1
ATOM 611 C C . THR A 1 80 ? 7.127 -11.911 -1.662 1.00 88.25 80 THR A C 1
ATOM 613 O O . THR A 1 80 ? 7.973 -11.728 -2.533 1.00 88.25 80 THR A O 1
ATOM 616 N N . SER A 1 81 ? 5.954 -12.472 -1.941 1.00 87.12 81 SER A N 1
ATOM 617 C CA . SER A 1 81 ? 5.508 -12.737 -3.309 1.00 87.12 81 SER A CA 1
ATOM 618 C C . SER A 1 81 ? 4.176 -12.050 -3.570 1.00 87.12 81 SER A C 1
ATOM 620 O O . SER A 1 81 ? 3.297 -12.006 -2.706 1.00 87.12 81 SER A O 1
ATOM 622 N N . VAL A 1 82 ? 4.036 -11.491 -4.768 1.00 89.94 82 VAL A N 1
ATOM 623 C CA . VAL A 1 82 ? 2.813 -10.830 -5.227 1.00 89.94 82 VAL A CA 1
ATOM 624 C C . VAL A 1 82 ? 2.305 -11.598 -6.440 1.00 89.94 82 VAL A C 1
ATOM 626 O O . VAL A 1 82 ? 2.984 -11.685 -7.460 1.00 89.94 82 VAL A O 1
ATOM 629 N N . GLN A 1 83 ? 1.125 -12.194 -6.315 1.00 90.00 83 GLN A N 1
ATOM 630 C CA . GLN A 1 83 ? 0.524 -13.051 -7.331 1.00 90.00 83 GLN A CA 1
ATOM 631 C C . GLN A 1 83 ? -0.642 -12.317 -7.996 1.00 90.00 83 GLN A C 1
ATOM 633 O O . GLN A 1 83 ? -1.585 -11.923 -7.309 1.00 90.00 83 GLN A O 1
ATOM 638 N N . ILE A 1 84 ? -0.579 -12.168 -9.323 1.00 89.31 84 ILE A N 1
ATOM 639 C CA . ILE A 1 84 ? -1.586 -11.465 -10.145 1.00 89.31 84 ILE A CA 1
ATOM 640 C C . ILE A 1 84 ? -2.196 -12.352 -11.245 1.00 89.31 84 ILE A C 1
ATOM 642 O O . ILE A 1 84 ? -2.738 -11.838 -12.221 1.00 89.31 84 ILE A O 1
ATOM 646 N N . LYS A 1 85 ? -2.069 -13.683 -11.126 1.00 81.88 85 LYS A N 1
ATOM 647 C CA . LYS A 1 85 ? -2.464 -14.636 -12.181 1.00 81.88 85 LYS A CA 1
ATOM 648 C C . LYS A 1 85 ? -3.926 -14.456 -12.606 1.00 81.88 85 LYS A C 1
ATOM 650 O O . LYS A 1 85 ? -4.179 -14.307 -13.795 1.00 81.88 85 LYS A O 1
ATOM 655 N N . ASP A 1 86 ? -4.825 -14.373 -11.631 1.00 81.94 86 ASP A N 1
ATOM 656 C CA . ASP A 1 86 ? -6.271 -14.212 -11.839 1.00 81.94 86 ASP A CA 1
ATOM 657 C C . ASP A 1 86 ? -6.735 -12.776 -11.532 1.00 81.94 86 ASP A C 1
ATOM 659 O O . ASP A 1 86 ? -7.908 -12.544 -11.258 1.00 81.94 86 ASP A O 1
ATOM 663 N N . ALA A 1 87 ? -5.798 -11.819 -11.494 1.00 84.88 87 ALA A N 1
ATOM 664 C CA . ALA A 1 87 ? -6.097 -10.453 -11.093 1.00 84.88 87 ALA A CA 1
ATOM 665 C C . ALA A 1 87 ? -6.459 -9.570 -12.291 1.00 84.88 87 ALA A C 1
ATOM 667 O O . ALA A 1 87 ? -5.733 -9.540 -13.294 1.00 84.88 87 ALA A O 1
ATOM 668 N N . THR A 1 88 ? -7.531 -8.797 -12.135 1.00 86.88 88 THR A N 1
ATOM 669 C CA . THR A 1 88 ? -7.979 -7.788 -13.102 1.00 86.88 88 THR A CA 1
ATOM 670 C C . THR A 1 88 ? -7.352 -6.439 -12.768 1.00 86.88 88 THR A C 1
ATOM 672 O O . THR A 1 88 ? -7.155 -6.108 -11.600 1.00 86.88 88 THR A O 1
ATOM 675 N N . VAL A 1 89 ? -7.003 -5.655 -13.788 1.00 88.56 89 VAL A N 1
ATOM 676 C CA . VAL A 1 89 ? -6.467 -4.302 -13.590 1.00 88.56 89 VAL A CA 1
ATOM 677 C C . VAL A 1 89 ? -7.617 -3.303 -13.510 1.00 88.56 89 VAL A C 1
ATOM 679 O O . VAL A 1 89 ? -8.402 -3.187 -14.446 1.00 88.56 89 VAL A O 1
ATOM 682 N N . SER A 1 90 ? -7.680 -2.559 -12.411 1.00 89.12 90 SER A N 1
ATOM 683 C CA . SER A 1 90 ? -8.652 -1.494 -12.182 1.00 89.12 90 SER A CA 1
ATOM 684 C C . SER A 1 90 ? -8.119 -0.167 -12.7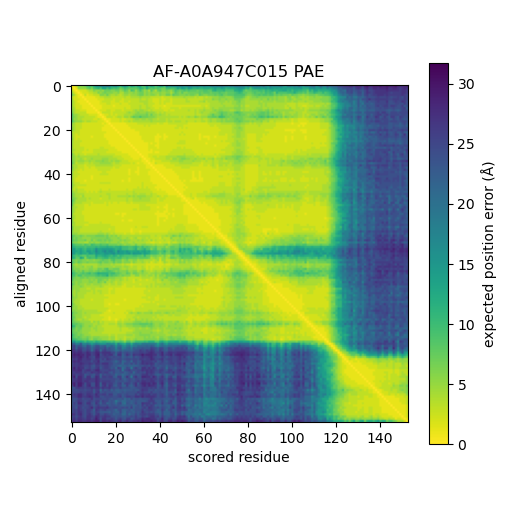27 1.00 89.12 90 SER A C 1
ATOM 686 O O . SER A 1 90 ? -7.225 0.442 -12.136 1.00 89.12 90 SER A O 1
ATOM 688 N N . ASN A 1 91 ? -8.629 0.280 -13.879 1.00 86.12 91 ASN A N 1
ATOM 689 C CA . ASN A 1 91 ? -8.170 1.529 -14.504 1.00 86.12 91 ASN A CA 1
ATOM 690 C C . ASN A 1 91 ? -8.528 2.769 -13.669 1.00 86.12 91 ASN A C 1
ATOM 692 O O . ASN A 1 91 ? -7.714 3.680 -13.571 1.00 86.12 91 ASN A O 1
ATOM 696 N N . SER A 1 92 ? -9.672 2.766 -12.981 1.00 85.44 92 SER A N 1
ATOM 697 C CA . SER A 1 92 ? -10.038 3.844 -12.052 1.00 85.44 92 SER A CA 1
ATOM 698 C C . SER A 1 92 ? -9.053 3.946 -10.884 1.00 85.44 92 SER A C 1
ATOM 700 O O . SER A 1 92 ? -8.635 5.037 -10.507 1.00 85.44 92 SER A O 1
ATOM 702 N N . ALA A 1 93 ? -8.602 2.812 -10.336 1.00 87.94 93 ALA A N 1
ATOM 703 C CA . ALA A 1 93 ? -7.601 2.812 -9.273 1.00 87.94 93 ALA A CA 1
ATOM 704 C C . ALA A 1 93 ? -6.235 3.335 -9.750 1.00 87.94 93 ALA A C 1
ATOM 706 O O . ALA A 1 93 ? -5.502 3.952 -8.976 1.00 87.94 93 ALA A O 1
ATOM 707 N N . VAL A 1 94 ? -5.890 3.089 -11.015 1.00 90.38 94 VAL A N 1
ATOM 708 C CA . VAL A 1 94 ? -4.685 3.637 -11.647 1.00 90.38 94 VAL A CA 1
ATOM 709 C C . VAL A 1 94 ? -4.790 5.154 -11.779 1.00 90.38 94 VAL A C 1
ATOM 711 O O . VAL A 1 94 ? -3.851 5.847 -11.406 1.00 90.38 94 VAL A O 1
ATOM 714 N N . GLU A 1 95 ? -5.913 5.674 -12.267 1.00 90.38 95 GLU A N 1
ATOM 715 C CA . GLU A 1 95 ? -6.133 7.121 -12.395 1.00 90.38 95 GLU A CA 1
ATOM 716 C C . GLU A 1 95 ? -6.013 7.820 -11.038 1.00 90.38 95 GLU A C 1
ATOM 718 O O . GLU A 1 95 ? -5.231 8.758 -10.903 1.00 90.38 95 GLU A O 1
ATOM 723 N N . ILE A 1 96 ? -6.669 7.282 -10.002 1.00 91.25 96 ILE A N 1
ATOM 724 C CA . ILE A 1 96 ? -6.562 7.790 -8.626 1.00 91.25 96 ILE A CA 1
ATOM 725 C C . ILE A 1 96 ? -5.100 7.810 -8.155 1.00 91.25 96 ILE A C 1
ATOM 727 O O . ILE A 1 96 ? -4.661 8.774 -7.530 1.00 91.25 96 ILE A O 1
ATOM 731 N N . LEU A 1 97 ? -4.321 6.761 -8.444 1.00 93.00 97 LEU A N 1
ATOM 732 C CA . LEU A 1 97 ? -2.902 6.719 -8.083 1.00 93.00 97 LEU A CA 1
ATOM 733 C C . LEU A 1 97 ? -2.080 7.817 -8.757 1.00 93.00 97 LEU A C 1
ATOM 735 O O . LEU A 1 97 ? -1.231 8.416 -8.095 1.00 93.00 97 LEU A O 1
ATOM 739 N N . HIS A 1 98 ? -2.312 8.059 -10.047 1.00 92.69 98 HIS A N 1
ATOM 740 C CA . HIS A 1 98 ? -1.624 9.117 -10.785 1.00 92.69 98 HIS A CA 1
ATOM 741 C C . HIS A 1 98 ? -2.007 10.497 -10.246 1.00 92.69 98 HIS A C 1
ATOM 743 O O . HIS A 1 98 ? -1.113 11.281 -9.950 1.00 92.69 98 HIS A O 1
ATOM 749 N N . THR A 1 99 ? -3.287 10.747 -9.951 1.00 92.69 99 THR A N 1
ATOM 750 C CA . THR A 1 99 ? -3.719 11.993 -9.293 1.00 92.69 99 THR A CA 1
ATOM 751 C C . THR A 1 99 ? -3.034 12.198 -7.941 1.00 92.69 99 THR A C 1
ATOM 753 O O . THR A 1 99 ? -2.493 13.267 -7.675 1.00 92.69 99 THR A O 1
ATOM 756 N N . LEU A 1 100 ? -2.986 11.170 -7.087 1.00 92.19 100 LEU A N 1
ATOM 757 C CA . LEU A 1 100 ? -2.322 11.266 -5.780 1.00 92.19 100 LEU A CA 1
ATOM 758 C C . LEU A 1 100 ? -0.814 11.528 -5.900 1.00 92.19 100 LEU A C 1
ATOM 760 O O . LEU A 1 100 ? -0.237 12.210 -5.049 1.00 92.19 100 LEU A O 1
ATOM 764 N N . LYS A 1 101 ? -0.170 10.961 -6.926 1.00 92.75 101 LYS A N 1
ATOM 765 C CA . LYS A 1 101 ? 1.234 11.229 -7.247 1.00 92.75 101 LYS A CA 1
ATOM 766 C C . LYS A 1 101 ? 1.419 12.689 -7.663 1.00 92.75 101 LYS A C 1
ATOM 768 O O . LYS A 1 101 ? 2.308 13.341 -7.122 1.00 92.75 101 LYS A O 1
ATOM 773 N N . ASP A 1 102 ? 0.582 13.195 -8.564 1.00 92.12 102 ASP A N 1
ATOM 774 C CA . ASP A 1 102 ? 0.674 14.563 -9.089 1.00 92.12 102 ASP A CA 1
ATOM 775 C C . ASP A 1 102 ? 0.387 15.619 -8.008 1.00 92.12 102 ASP A C 1
ATOM 777 O O . ASP A 1 102 ? 1.036 16.661 -7.957 1.00 92.12 102 ASP A O 1
ATOM 781 N N . GLU A 1 103 ? -0.509 15.314 -7.066 1.00 91.00 103 GLU A N 1
ATOM 782 C CA . GLU A 1 103 ? -0.773 16.129 -5.872 1.00 91.00 103 GLU A CA 1
ATOM 783 C C . GLU A 1 103 ? 0.355 16.085 -4.823 1.00 91.00 103 GLU A C 1
ATOM 785 O O . GLU A 1 103 ? 0.284 16.766 -3.794 1.00 91.00 103 GLU A O 1
ATOM 790 N N . GLY A 1 104 ? 1.382 15.257 -5.027 1.00 91.44 104 GLY A N 1
ATOM 791 C CA . GLY A 1 104 ? 2.480 15.101 -4.080 1.00 91.44 104 GLY A CA 1
ATOM 792 C C . GLY A 1 104 ? 2.030 14.504 -2.744 1.00 91.44 104 GLY A C 1
ATOM 793 O O . GLY A 1 104 ? 2.525 14.892 -1.682 1.00 91.44 104 GLY A O 1
ATOM 794 N N . VAL A 1 105 ? 1.067 13.578 -2.754 1.00 92.81 105 VAL A N 1
ATOM 795 C CA . VAL A 1 105 ? 0.559 12.965 -1.524 1.00 92.81 105 VAL A CA 1
ATOM 796 C C . VAL A 1 105 ? 1.592 12.003 -0.936 1.00 92.81 105 VAL A C 1
ATOM 798 O O . VAL A 1 105 ? 2.225 11.202 -1.616 1.00 92.81 105 VAL A O 1
ATOM 801 N N . SER A 1 106 ? 1.750 12.042 0.386 1.00 92.19 106 SER A N 1
ATOM 802 C CA . SER A 1 106 ? 2.593 11.080 1.097 1.00 92.19 106 SER A CA 1
ATOM 803 C C . SER A 1 106 ? 1.959 9.685 1.109 1.00 92.19 106 SER A C 1
ATOM 805 O O . SER A 1 106 ? 0.823 9.536 1.558 1.00 92.19 106 SER A O 1
ATOM 807 N N . LEU A 1 107 ? 2.723 8.647 0.744 1.00 90.88 107 LEU A N 1
ATOM 808 C CA . LEU A 1 107 ? 2.329 7.226 0.757 1.00 90.88 107 LEU A CA 1
ATOM 809 C C . LEU A 1 107 ? 1.668 6.779 2.075 1.00 90.88 107 LEU A C 1
ATOM 811 O O . LEU A 1 107 ? 0.802 5.905 2.089 1.00 90.88 107 LEU A O 1
ATOM 815 N N . ARG A 1 108 ? 2.100 7.361 3.201 1.00 85.88 108 ARG A N 1
ATOM 816 C CA . ARG A 1 108 ? 1.602 7.034 4.549 1.00 85.88 108 ARG A CA 1
ATOM 817 C C . ARG A 1 108 ? 0.393 7.865 4.970 1.00 85.88 108 ARG A C 1
ATOM 819 O O . ARG A 1 108 ? -0.218 7.552 5.992 1.00 85.88 108 ARG A O 1
ATOM 826 N N . GLY A 1 109 ? 0.095 8.931 4.234 1.00 84.75 109 GLY A N 1
ATOM 827 C CA . GLY A 1 109 ? -0.939 9.890 4.577 1.00 84.75 109 GLY A CA 1
ATOM 828 C C . GLY A 1 109 ? -2.341 9.276 4.521 1.00 84.75 109 GLY A C 1
ATOM 829 O O . GLY A 1 109 ? -2.593 8.368 3.724 1.00 84.75 109 GLY A O 1
ATOM 830 N N . PRO A 1 110 ? -3.285 9.788 5.330 1.00 86.75 110 PRO A N 1
ATOM 831 C CA . PRO A 1 110 ? -4.667 9.310 5.325 1.00 86.75 110 PRO A CA 1
ATOM 832 C C . PRO A 1 110 ? -5.330 9.490 3.953 1.00 86.75 110 PRO A C 1
ATOM 834 O O . PRO A 1 110 ? -6.098 8.624 3.543 1.00 86.75 110 PRO A O 1
ATOM 837 N N . LYS A 1 111 ? -4.949 10.543 3.210 1.00 87.38 111 LYS A N 1
ATOM 838 C CA . LYS A 1 111 ? -5.427 10.835 1.849 1.00 87.38 111 LYS A CA 1
ATOM 839 C C . LYS A 1 111 ? -5.315 9.637 0.905 1.00 87.38 111 LYS A C 1
ATOM 841 O O . LYS A 1 111 ? -6.265 9.361 0.185 1.00 87.38 111 LYS A O 1
ATOM 846 N N . VAL A 1 112 ? -4.213 8.880 0.969 1.00 87.56 112 VAL A N 1
ATOM 847 C CA . VAL A 1 112 ? -4.027 7.692 0.121 1.00 87.56 112 VAL A CA 1
ATOM 848 C C . VAL A 1 112 ? -5.121 6.671 0.387 1.00 87.56 112 VAL A C 1
ATOM 850 O O . VAL A 1 112 ? -5.733 6.176 -0.543 1.00 87.56 112 VAL A O 1
ATOM 853 N N . ARG A 1 113 ? -5.410 6.350 1.651 1.00 87.06 113 ARG A N 1
ATOM 854 C CA . ARG A 1 113 ? -6.441 5.351 1.972 1.00 87.06 113 ARG A CA 1
ATOM 855 C C . ARG A 1 113 ? -7.845 5.855 1.672 1.00 87.06 113 ARG A C 1
ATOM 857 O O . ARG A 1 113 ? -8.653 5.070 1.183 1.00 87.06 113 ARG A O 1
ATOM 864 N N . SER A 1 114 ? -8.115 7.126 1.960 1.00 87.50 114 SER A N 1
ATOM 865 C CA . SER A 1 114 ? -9.416 7.747 1.714 1.00 87.50 114 SER A CA 1
ATOM 866 C C . SER A 1 114 ? -9.764 7.786 0.228 1.00 87.50 114 SER A C 1
ATOM 868 O O . SER A 1 114 ? -10.909 7.537 -0.114 1.00 87.50 114 SER A O 1
ATOM 870 N N . ALA A 1 115 ? -8.783 7.993 -0.654 1.00 86.81 115 ALA A N 1
ATOM 871 C CA . ALA A 1 115 ? -9.004 8.004 -2.099 1.00 86.81 115 ALA A CA 1
ATOM 872 C C . ALA A 1 115 ? -9.479 6.651 -2.669 1.00 86.81 115 ALA A C 1
ATOM 874 O O . ALA A 1 115 ? -10.118 6.612 -3.711 1.00 86.81 115 ALA A O 1
ATOM 875 N N . PHE A 1 116 ? -9.198 5.538 -1.979 1.00 84.19 116 PHE A N 1
ATOM 876 C CA . PHE A 1 116 ? -9.677 4.194 -2.348 1.00 84.19 116 PHE A CA 1
ATOM 877 C C . PHE A 1 116 ? -10.769 3.668 -1.412 1.00 84.19 116 PHE A C 1
ATOM 879 O O . PHE A 1 116 ? -11.071 2.460 -1.425 1.00 84.19 116 PHE A O 1
ATOM 886 N N . ALA A 1 117 ? -11.313 4.532 -0.551 1.00 79.75 117 ALA A N 1
ATOM 887 C CA . ALA A 1 117 ? -12.542 4.226 0.146 1.00 79.75 117 ALA A CA 1
ATOM 888 C C . ALA A 1 117 ? -13.651 4.233 -0.907 1.00 79.75 117 ALA A C 1
ATOM 890 O O . ALA A 1 117 ? -13.866 5.230 -1.584 1.00 79.75 117 ALA A O 1
ATOM 891 N N . VAL A 1 118 ? -14.328 3.096 -1.061 1.00 62.97 118 VAL A N 1
ATOM 892 C CA . VAL A 1 118 ? -15.644 3.097 -1.705 1.00 62.97 118 VAL A CA 1
ATOM 893 C C . VAL A 1 118 ? -16.484 4.077 -0.897 1.00 62.97 118 VAL A C 1
ATOM 895 O O . VAL A 1 118 ? -16.359 4.046 0.336 1.00 62.97 118 VAL A O 1
ATOM 898 N N . GLU A 1 119 ? -17.277 4.933 -1.551 1.00 52.31 119 GLU A N 1
ATOM 899 C CA . GLU A 1 119 ? -18.327 5.676 -0.857 1.00 52.31 119 GLU A CA 1
ATOM 900 C C . GLU A 1 119 ? -19.035 4.668 0.037 1.00 52.31 119 GLU A C 1
ATOM 902 O O . GLU A 1 119 ? -19.657 3.707 -0.424 1.00 52.31 119 GLU A O 1
ATOM 907 N N . LYS A 1 120 ? -18.810 4.790 1.3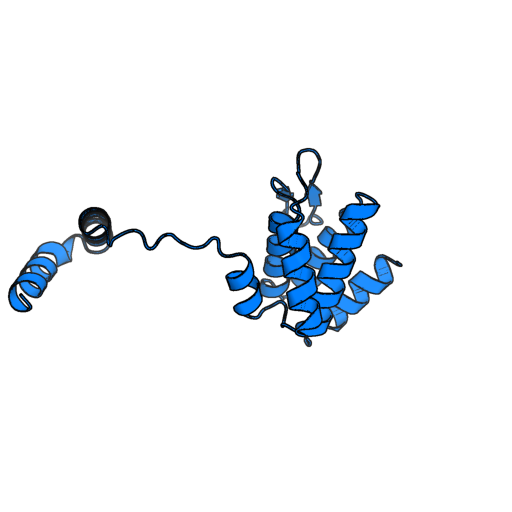45 1.00 49.47 120 LYS A N 1
ATOM 908 C CA . LYS A 1 120 ? -19.647 4.066 2.271 1.00 49.47 120 LYS A CA 1
ATOM 909 C C . LYS A 1 120 ? -20.979 4.744 2.054 1.00 49.47 120 LYS A C 1
ATOM 911 O O . LYS A 1 120 ? -21.111 5.902 2.430 1.00 49.47 120 LYS A O 1
ATOM 916 N N . GLU A 1 121 ? -21.927 4.042 1.440 1.00 48.03 121 GLU A N 1
ATOM 917 C CA . GLU A 1 121 ? -23.322 4.335 1.726 1.00 48.03 121 GLU A CA 1
ATOM 918 C C . GLU A 1 121 ? -23.381 4.529 3.237 1.00 48.03 121 GLU A C 1
ATOM 920 O O . GLU A 1 121 ? -22.903 3.658 3.984 1.00 48.03 121 GLU A O 1
ATOM 925 N N . ASP A 1 122 ? -23.839 5.701 3.670 1.00 50.84 122 ASP A N 1
ATOM 926 C CA . ASP A 1 122 ? -24.115 5.970 5.069 1.00 50.84 122 ASP A CA 1
ATOM 927 C C . ASP A 1 122 ? -25.166 4.950 5.491 1.00 50.84 122 ASP A C 1
ATOM 929 O O . ASP A 1 122 ? -26.373 5.156 5.370 1.00 50.84 122 ASP A O 1
ATOM 933 N N . LYS A 1 123 ? -24.701 3.768 5.906 1.00 59.06 123 LYS A N 1
ATOM 934 C CA . LYS A 1 123 ? -25.572 2.735 6.428 1.00 59.06 123 LYS A CA 1
ATOM 935 C C . LYS A 1 123 ? -26.216 3.374 7.637 1.00 59.06 123 LYS A C 1
ATOM 937 O O . LYS A 1 123 ? -25.510 3.720 8.588 1.00 59.06 123 LYS A O 1
ATOM 942 N N . ALA A 1 124 ? -27.533 3.550 7.559 1.00 71.38 124 ALA A N 1
ATOM 943 C CA . ALA A 1 124 ? -28.339 4.016 8.670 1.00 71.38 124 ALA A CA 1
ATOM 944 C C . ALA A 1 124 ? -27.874 3.306 9.947 1.00 71.38 124 ALA A C 1
ATOM 946 O O . ALA A 1 124 ? -27.587 2.105 9.922 1.00 71.38 124 ALA A O 1
ATOM 947 N N . PHE A 1 125 ? -27.728 4.064 11.035 1.00 80.44 125 PHE A N 1
ATOM 948 C CA . PHE A 1 125 ? -27.216 3.526 12.288 1.00 80.44 125 PHE A CA 1
ATOM 949 C C . PHE A 1 125 ? -28.066 2.329 12.730 1.00 80.44 125 PHE A C 1
ATOM 951 O O . PHE A 1 125 ? -29.215 2.475 13.144 1.00 80.44 125 PHE A O 1
ATOM 958 N N . ASP A 1 126 ? -27.488 1.133 12.622 1.00 86.38 126 ASP A N 1
ATOM 959 C CA . ASP A 1 126 ? -28.143 -0.105 13.020 1.00 86.38 126 ASP A CA 1
ATOM 960 C C . ASP A 1 126 ? -28.052 -0.250 14.542 1.00 86.38 126 ASP A C 1
ATOM 962 O O . ASP A 1 126 ? -27.083 -0.783 15.099 1.00 86.38 126 ASP A O 1
ATOM 966 N N . VAL A 1 127 ? -29.084 0.270 15.211 1.00 88.25 127 VAL A N 1
ATOM 967 C CA . VAL A 1 127 ? -29.244 0.244 16.670 1.00 88.25 127 VAL A CA 1
ATOM 968 C C . VAL A 1 127 ? -29.157 -1.187 17.205 1.00 88.25 127 VAL A C 1
ATOM 970 O O . VAL A 1 127 ? -28.575 -1.410 18.267 1.00 88.25 127 VAL A O 1
ATOM 973 N N . LYS A 1 128 ? -29.679 -2.175 16.466 1.00 87.75 128 LYS A N 1
ATOM 974 C CA . LYS A 1 128 ? -29.692 -3.576 16.897 1.00 87.75 128 LYS A CA 1
ATOM 975 C C . LYS A 1 128 ? -28.287 -4.168 16.856 1.00 87.75 128 LYS A C 1
ATOM 977 O O . LYS A 1 128 ? -27.824 -4.705 17.860 1.00 87.75 128 LYS A O 1
ATOM 982 N N . ALA A 1 129 ? -27.571 -3.994 15.748 1.00 87.88 129 ALA A N 1
ATOM 983 C CA . ALA A 1 129 ? -26.188 -4.456 15.629 1.00 87.88 129 ALA A CA 1
ATOM 984 C C . ALA A 1 129 ? -25.241 -3.729 16.603 1.00 87.88 129 ALA A C 1
ATOM 986 O O . ALA A 1 129 ? -24.219 -4.272 17.034 1.00 87.88 129 ALA A O 1
ATOM 987 N N . TRP A 1 130 ? -25.529 -2.472 16.945 1.00 90.44 130 TRP A N 1
ATOM 988 C CA . TRP A 1 130 ? -24.817 -1.765 18.008 1.00 90.44 130 TRP A CA 1
ATOM 989 C C . TRP A 1 130 ? -25.106 -2.367 19.392 1.00 90.44 130 TRP A C 1
ATOM 991 O O . TRP A 1 130 ? -24.159 -2.705 20.103 1.00 90.44 130 TRP A O 1
ATOM 1001 N N . ALA A 1 131 ? -26.377 -2.589 19.737 1.00 89.44 131 ALA A N 1
ATOM 1002 C CA . ALA A 1 131 ? -26.773 -3.171 21.019 1.00 89.44 131 ALA A CA 1
ATOM 1003 C C . ALA A 1 131 ? -26.207 -4.589 21.216 1.00 89.44 131 ALA A C 1
ATOM 1005 O O . ALA A 1 131 ? -25.716 -4.918 22.293 1.00 89.44 131 ALA A O 1
ATOM 1006 N N . GLU A 1 132 ? -26.186 -5.414 20.165 1.00 91.88 132 GLU A N 1
ATOM 1007 C CA . GLU A 1 132 ? -25.583 -6.754 20.195 1.00 91.88 132 GLU A CA 1
ATOM 1008 C C . GLU A 1 132 ? -24.071 -6.713 20.465 1.00 91.88 132 GLU A C 1
ATOM 1010 O O . GLU A 1 132 ? -23.547 -7.551 21.204 1.00 91.88 132 GLU A O 1
ATOM 1015 N N . ARG A 1 133 ? -23.358 -5.721 19.911 1.00 90.69 133 ARG A N 1
ATOM 1016 C CA . ARG A 1 133 ? -21.932 -5.516 20.200 1.00 90.69 133 ARG A CA 1
ATOM 1017 C C . ARG A 1 133 ? -21.715 -5.118 21.652 1.00 90.69 133 ARG A C 1
ATOM 1019 O O . ARG A 1 133 ? -20.865 -5.726 22.290 1.00 90.69 133 ARG A O 1
ATOM 1026 N N . MET A 1 134 ? -22.513 -4.185 22.172 1.00 91.50 134 MET A N 1
ATOM 1027 C CA . MET A 1 134 ? -22.415 -3.747 23.567 1.00 91.50 134 MET A CA 1
ATOM 1028 C C . MET A 1 134 ? -22.727 -4.874 24.546 1.00 91.50 134 MET A C 1
ATOM 1030 O O . MET A 1 134 ? -21.949 -5.098 25.465 1.00 91.50 134 MET A O 1
ATOM 1034 N N . LYS A 1 135 ? -23.760 -5.682 24.278 1.00 90.12 135 LYS A N 1
ATOM 1035 C CA . LYS A 1 135 ? -24.038 -6.905 25.044 1.00 90.12 135 LYS A CA 1
ATOM 1036 C C . LYS A 1 135 ? -22.847 -7.863 25.076 1.00 90.12 135 LYS A C 1
ATOM 1038 O O . LYS A 1 135 ? -22.627 -8.538 26.073 1.00 90.12 135 LYS A O 1
ATOM 1043 N N . LYS A 1 136 ? -22.096 -7.966 23.977 1.00 89.69 136 LYS A N 1
ATOM 1044 C CA . LYS A 1 136 ? -20.945 -8.870 23.887 1.00 89.69 136 LYS A CA 1
ATOM 1045 C C . LYS A 1 136 ? -19.701 -8.320 24.589 1.00 89.69 136 LYS A C 1
ATOM 1047 O O . LYS A 1 136 ? -18.956 -9.103 25.165 1.00 89.69 136 LYS A O 1
ATOM 1052 N N . SER A 1 137 ? -19.435 -7.019 24.485 1.00 87.50 137 SER A N 1
ATOM 1053 C CA . SER A 1 137 ? -18.223 -6.392 25.032 1.00 87.50 137 SER A CA 1
ATOM 1054 C C . SER A 1 137 ? -18.371 -5.899 26.472 1.00 87.50 137 SER A C 1
ATOM 1056 O O . SER A 1 137 ? -17.365 -5.782 27.161 1.00 87.50 137 SER A O 1
ATOM 1058 N N . HIS A 1 138 ? -19.601 -5.637 26.912 1.00 87.44 138 HIS A N 1
ATOM 1059 C CA . HIS A 1 138 ? -19.958 -5.093 28.225 1.00 87.44 138 HIS A CA 1
ATOM 1060 C C . HIS A 1 138 ? -21.168 -5.847 28.790 1.00 87.44 138 HIS A C 1
ATOM 1062 O O . HIS A 1 138 ? -22.206 -5.263 29.094 1.00 87.44 138 HIS A O 1
ATOM 1068 N N . ALA A 1 139 ? -21.059 -7.177 28.859 1.00 85.94 139 ALA A N 1
ATOM 1069 C CA . ALA A 1 139 ? -22.166 -8.040 29.269 1.00 85.94 139 ALA A CA 1
ATOM 1070 C C . ALA A 1 139 ? -22.674 -7.728 30.686 1.00 85.94 139 ALA A C 1
ATOM 1072 O O . ALA A 1 139 ? -23.879 -7.781 30.914 1.00 85.94 139 ALA A O 1
ATOM 1073 N N . ASP A 1 140 ? -21.767 -7.364 31.595 1.00 92.94 140 ASP A N 1
ATOM 1074 C CA . ASP A 1 140 ? -22.078 -7.126 33.010 1.00 92.94 140 ASP A CA 1
ATOM 1075 C C . ASP A 1 140 ? -22.604 -5.704 33.277 1.00 92.94 140 ASP A C 1
ATOM 1077 O O . ASP A 1 140 ? -23.284 -5.471 34.272 1.00 92.94 140 ASP A O 1
ATOM 1081 N N . ASP A 1 141 ? -22.355 -4.760 32.364 1.00 91.62 141 ASP A N 1
ATOM 1082 C CA . ASP A 1 141 ? -22.764 -3.354 32.506 1.00 91.62 141 ASP A CA 1
ATOM 1083 C C . ASP A 1 141 ? -24.083 -3.044 31.778 1.00 91.62 141 ASP A C 1
ATOM 1085 O O . ASP A 1 141 ? -24.516 -1.893 31.706 1.00 91.62 141 ASP A O 1
ATOM 1089 N N . LEU A 1 142 ? -24.730 -4.061 31.207 1.00 88.88 142 LEU A N 1
ATOM 1090 C CA . LEU A 1 142 ? -25.872 -3.911 30.305 1.00 88.88 142 LEU A CA 1
ATOM 1091 C C . LEU A 1 142 ? -27.040 -3.156 30.949 1.00 88.88 142 LEU A C 1
ATOM 1093 O O . LEU A 1 142 ? -27.604 -2.253 30.331 1.00 88.88 142 LEU A O 1
ATOM 1097 N N . ASP A 1 143 ? -27.362 -3.480 32.200 1.00 90.62 143 ASP A N 1
ATOM 1098 C CA . ASP A 1 143 ? -28.448 -2.831 32.937 1.00 90.62 143 ASP A CA 1
ATOM 1099 C C . ASP A 1 143 ? -28.126 -1.361 33.237 1.00 90.62 143 ASP A C 1
ATOM 1101 O O . ASP A 1 143 ? -28.980 -0.486 33.071 1.00 90.62 143 ASP A O 1
ATOM 1105 N N . ALA A 1 144 ? -26.871 -1.062 33.588 1.00 91.75 144 ALA A N 1
ATOM 1106 C CA . ALA A 1 144 ? -26.408 0.308 33.793 1.00 91.75 144 ALA A CA 1
ATOM 1107 C C . ALA A 1 144 ? -26.436 1.115 32.483 1.00 91.75 144 ALA A C 1
ATOM 1109 O O . ALA A 1 144 ? -26.836 2.280 32.479 1.00 91.75 144 ALA A O 1
ATOM 1110 N N . MET A 1 145 ? -26.079 0.494 31.355 1.00 89.56 145 MET A N 1
ATOM 1111 C CA . MET A 1 145 ? -26.155 1.115 30.030 1.00 89.56 145 MET A CA 1
ATOM 1112 C C . MET A 1 145 ? -27.600 1.399 29.608 1.00 89.56 145 MET A C 1
ATOM 1114 O O . MET A 1 145 ? -27.876 2.469 29.063 1.00 89.56 145 MET A O 1
ATOM 1118 N N . ILE A 1 146 ? -28.532 0.476 29.870 1.00 91.38 146 ILE A N 1
ATOM 1119 C CA . ILE A 1 146 ? -29.962 0.676 29.596 1.00 91.38 146 ILE A CA 1
ATOM 1120 C C . ILE A 1 146 ? -30.502 1.841 30.433 1.00 91.38 146 ILE A C 1
ATOM 1122 O O . ILE A 1 146 ? -31.147 2.732 29.880 1.00 91.38 146 ILE A O 1
ATOM 1126 N N . ALA A 1 147 ? -30.200 1.869 31.734 1.00 92.88 147 ALA A N 1
ATOM 1127 C CA . ALA A 1 147 ? -30.622 2.945 32.628 1.00 92.88 147 ALA A CA 1
ATOM 1128 C C . ALA A 1 147 ? -30.063 4.308 32.189 1.00 92.88 147 ALA A C 1
ATOM 1130 O O . ALA A 1 147 ? -30.796 5.296 32.149 1.00 92.88 147 ALA A O 1
ATOM 1131 N N . ALA A 1 148 ? -28.788 4.354 31.790 1.00 91.88 148 ALA A N 1
ATOM 1132 C CA . ALA A 1 148 ? -28.171 5.567 31.267 1.00 91.88 148 ALA A CA 1
ATOM 1133 C C . ALA A 1 148 ? -28.886 6.059 30.002 1.00 91.88 148 ALA A C 1
ATOM 1135 O O . ALA A 1 148 ? -29.264 7.222 29.9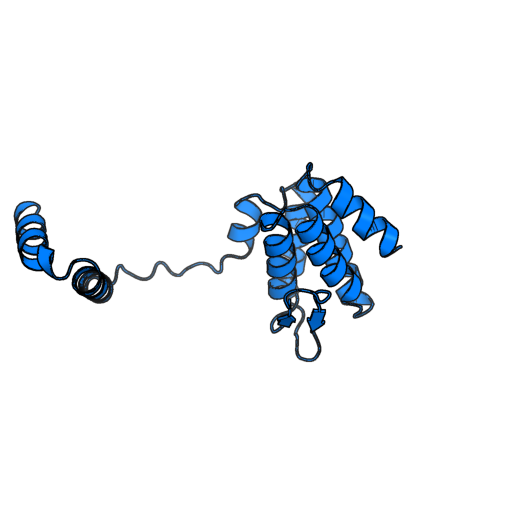45 1.00 91.88 148 ALA A O 1
ATOM 1136 N N . LEU A 1 149 ? -29.138 5.183 29.022 1.00 90.81 149 LEU A N 1
ATOM 1137 C CA . LEU A 1 149 ? -29.837 5.546 27.782 1.00 90.81 149 LEU A CA 1
ATOM 1138 C C . LEU A 1 149 ? -31.265 6.049 28.029 1.00 90.81 149 LEU A C 1
ATOM 1140 O O . LEU A 1 149 ? -31.718 6.956 27.337 1.00 90.81 149 LEU A O 1
ATOM 1144 N N . GLN A 1 150 ? -31.969 5.479 29.009 1.00 90.81 150 GLN A N 1
ATOM 1145 C CA . GLN A 1 150 ? -33.303 5.936 29.402 1.00 90.81 150 GLN A CA 1
ATOM 1146 C C . GLN A 1 150 ? -33.283 7.312 30.074 1.00 90.81 150 GLN A C 1
ATOM 1148 O O . GLN A 1 150 ? -34.223 8.074 29.887 1.00 90.81 150 GLN A O 1
ATOM 1153 N N . ALA A 1 151 ? -32.229 7.640 30.824 1.00 91.25 151 ALA A N 1
ATOM 1154 C CA . ALA A 1 151 ? -32.102 8.924 31.511 1.00 91.25 151 ALA A CA 1
ATOM 1155 C C . ALA A 1 151 ? -31.782 10.103 30.573 1.00 91.25 151 ALA A C 1
ATOM 1157 O O . ALA A 1 151 ? -32.034 11.248 30.938 1.00 91.25 151 ALA A O 1
ATOM 1158 N N . VAL A 1 152 ? -31.213 9.840 29.387 1.00 86.50 152 VAL A N 1
ATOM 1159 C CA . VAL A 1 152 ? -30.903 10.873 28.371 1.00 86.50 152 VAL A CA 1
ATOM 1160 C C . VAL A 1 152 ? -31.975 10.996 27.281 1.00 86.50 152 VAL A C 1
ATOM 1162 O O . VAL A 1 152 ? -31.786 11.751 26.326 1.00 86.50 152 VAL A O 1
ATOM 1165 N N . ARG A 1 153 ? -33.068 10.238 27.398 1.00 60.22 153 ARG A N 1
ATOM 1166 C CA . ARG A 1 153 ? -34.241 10.327 26.524 1.00 60.22 153 ARG A CA 1
ATOM 1167 C C . ARG A 1 153 ? -35.218 11.376 27.041 1.00 60.22 153 ARG A C 1
ATOM 1169 O O . ARG A 1 153 ? -35.816 12.051 26.175 1.00 60.22 153 ARG A O 1
#

Nearest PDB structures (foldseek):
  4k0d-assembly1_B  TM=3.994E-01  e=7.634E+00  Anaeromyxobacter dehalogenans 2CP-C